Protein AF-A0A352RRF8-F1 (afdb_monomer)

Sequence (60 aa):
MAITLPAGMKITGEILPAYEDILTPEALALVDKLHRAFEARRQELLAARVARTKRLDAGE

Radius of gyration: 17.83 Å; Cα contacts (8 Å, |Δi|>4): 19; chains: 1; bounding box: 36×20×49 Å

pLDDT: mean 94.35, std 6.64, range [57.44, 98.81]

Mean predicted aligned error: 3.78 Å

Structure (mmCIF, N/CA/C/O backbone):
data_AF-A0A352RRF8-F1
#
_entry.id   AF-A0A352RRF8-F1
#
loop_
_atom_site.group_PDB
_atom_site.id
_atom_site.type_symbol
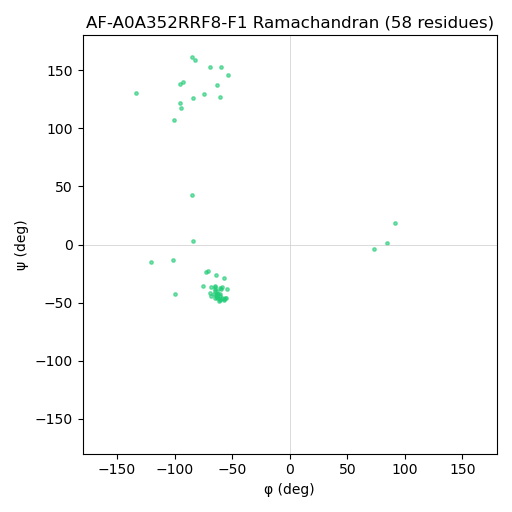_atom_site.label_atom_id
_atom_site.label_alt_id
_atom_site.label_comp_id
_atom_site.label_asym_id
_atom_site.label_entity_id
_atom_site.label_seq_id
_atom_site.pdbx_PDB_ins_code
_atom_site.Cartn_x
_atom_site.Cartn_y
_atom_site.Cartn_z
_atom_site.occupancy
_atom_site.B_iso_or_equiv
_atom_site.auth_seq_id
_atom_site.auth_comp_id
_atom_site.auth_asym_id
_atom_site.auth_atom_id
_atom_site.pdbx_PDB_model_num
ATOM 1 N N . MET A 1 1 ? -9.822 1.213 23.669 1.00 57.44 1 MET A N 1
ATOM 2 C CA . MET A 1 1 ? -10.895 0.451 22.984 1.00 57.44 1 MET A CA 1
ATOM 3 C C . MET A 1 1 ? -10.247 -0.576 22.063 1.00 57.44 1 MET A C 1
ATOM 5 O O . MET A 1 1 ? -9.118 -0.349 21.654 1.00 57.44 1 MET A O 1
ATOM 9 N N . ALA A 1 2 ? -10.889 -1.714 21.786 1.00 70.81 2 ALA A N 1
ATOM 10 C CA . ALA A 1 2 ? -10.317 -2.732 20.900 1.00 70.81 2 ALA A CA 1
ATOM 11 C C . ALA A 1 2 ? -10.621 -2.397 19.429 1.00 70.81 2 ALA A C 1
ATOM 13 O O . ALA A 1 2 ? -11.782 -2.200 19.074 1.00 70.81 2 ALA A O 1
ATOM 14 N N . ILE A 1 3 ? -9.592 -2.335 18.580 1.00 84.69 3 ILE A N 1
ATOM 15 C CA . ILE A 1 3 ? -9.751 -2.149 17.130 1.00 84.69 3 ILE A CA 1
ATOM 16 C C . ILE A 1 3 ? -10.247 -3.460 16.520 1.00 84.69 3 ILE A C 1
ATOM 18 O O . ILE A 1 3 ? -9.668 -4.522 16.750 1.00 84.69 3 ILE A O 1
ATOM 22 N N . THR A 1 4 ? -11.316 -3.382 15.731 1.00 88.50 4 THR A N 1
ATOM 23 C CA . THR A 1 4 ? -11.869 -4.540 15.019 1.00 88.50 4 THR A CA 1
ATOM 24 C C . THR A 1 4 ? -11.295 -4.585 13.609 1.00 88.50 4 THR A C 1
ATOM 26 O O . THR A 1 4 ? -11.507 -3.664 12.823 1.00 88.50 4 THR A O 1
ATOM 29 N N . LEU A 1 5 ? -10.560 -5.652 13.289 1.00 90.62 5 LEU A N 1
ATOM 30 C CA . LEU A 1 5 ? -9.884 -5.809 12.001 1.00 90.62 5 LEU A CA 1
ATOM 31 C C . LEU A 1 5 ? -10.731 -6.628 11.009 1.00 90.62 5 LEU A C 1
ATOM 33 O O . LEU A 1 5 ? -11.278 -7.665 11.394 1.00 90.62 5 LEU A O 1
ATOM 37 N N . PRO A 1 6 ? -10.796 -6.229 9.724 1.00 90.81 6 PRO A N 1
ATOM 38 C CA . PRO A 1 6 ? -11.341 -7.065 8.658 1.00 90.81 6 PRO A CA 1
ATOM 39 C C . PRO A 1 6 ? -10.587 -8.395 8.499 1.00 90.81 6 PRO A C 1
ATOM 41 O O . PRO A 1 6 ? -9.386 -8.495 8.763 1.00 90.81 6 PRO A O 1
ATOM 44 N N . ALA A 1 7 ? -11.277 -9.422 7.998 1.00 90.81 7 ALA A N 1
ATOM 45 C CA . ALA A 1 7 ? -10.676 -10.731 7.760 1.00 90.81 7 ALA A CA 1
ATOM 46 C C . ALA A 1 7 ? -9.519 -10.653 6.745 1.00 90.81 7 ALA A C 1
ATOM 48 O O . ALA A 1 7 ? -9.682 -10.172 5.623 1.00 90.81 7 ALA A O 1
ATOM 49 N N . GLY A 1 8 ? -8.352 -11.171 7.132 1.00 90.69 8 GLY A N 1
ATOM 50 C CA . GLY A 1 8 ? -7.139 -11.142 6.307 1.00 90.69 8 GLY A CA 1
ATOM 51 C C . GLY A 1 8 ? -6.325 -9.847 6.411 1.00 90.69 8 GLY A C 1
ATOM 52 O O . GLY A 1 8 ? -5.288 -9.747 5.762 1.00 90.69 8 GLY A O 1
ATOM 53 N N . MET A 1 9 ? -6.741 -8.884 7.240 1.00 95.06 9 MET A N 1
ATOM 54 C CA . MET A 1 9 ? -5.956 -7.690 7.551 1.00 95.06 9 MET A CA 1
ATOM 55 C C . MET A 1 9 ? -5.112 -7.900 8.814 1.00 95.06 9 MET A C 1
ATOM 57 O O . MET A 1 9 ? -5.574 -8.464 9.806 1.00 95.06 9 MET A O 1
ATOM 61 N N . LYS A 1 10 ? -3.873 -7.402 8.796 1.00 94.06 10 LYS A N 1
ATOM 62 C CA . LYS A 1 10 ? -2.977 -7.380 9.957 1.00 94.06 10 LYS A CA 1
ATOM 63 C C . LYS A 1 10 ? -2.336 -6.004 10.090 1.00 94.06 10 LYS A C 1
ATOM 65 O O . LYS A 1 10 ? -1.756 -5.505 9.131 1.00 94.06 10 LYS A O 1
ATOM 70 N N . ILE A 1 11 ? -2.382 -5.439 11.293 1.00 93.25 11 ILE A N 1
ATOM 71 C CA . ILE A 1 11 ? -1.592 -4.262 11.662 1.00 93.25 11 ILE A CA 1
ATOM 72 C C . ILE A 1 11 ? -0.323 -4.763 12.353 1.00 93.25 11 ILE A C 1
ATOM 74 O O . ILE A 1 11 ? -0.395 -5.513 13.323 1.00 93.25 11 ILE A O 1
ATOM 78 N N . THR A 1 12 ? 0.843 -4.415 11.810 1.00 94.50 12 THR A N 1
ATOM 79 C CA . THR A 1 12 ? 2.154 -4.823 12.351 1.00 94.50 12 THR A CA 1
ATOM 80 C C . THR A 1 12 ? 2.842 -3.727 13.157 1.00 94.50 12 THR A C 1
ATOM 82 O O . THR A 1 12 ? 3.835 -4.011 13.818 1.00 94.50 12 THR A O 1
ATOM 85 N N . GLY A 1 13 ? 2.359 -2.486 13.064 1.00 91.75 13 GLY A N 1
ATOM 86 C CA . GLY A 1 13 ? 2.869 -1.355 13.835 1.00 91.75 13 GLY A CA 1
ATOM 87 C C . GLY A 1 13 ? 2.281 -1.302 15.243 1.00 91.75 13 GLY A C 1
ATOM 88 O O . GLY A 1 13 ? 1.209 -1.854 15.498 1.00 91.75 13 GLY A O 1
ATOM 89 N N . GLU A 1 14 ? 2.981 -0.614 16.143 1.00 93.19 14 GLU A N 1
ATOM 90 C CA . GLU A 1 14 ? 2.443 -0.244 17.450 1.00 93.19 14 GLU A CA 1
ATOM 91 C C . GLU A 1 14 ? 1.247 0.703 17.275 1.00 93.19 14 GLU A C 1
ATOM 93 O O . GLU A 1 14 ? 1.275 1.613 16.443 1.00 93.19 14 GLU A O 1
ATOM 98 N N . ILE A 1 15 ? 0.187 0.475 18.050 1.00 90.00 15 ILE A N 1
ATOM 99 C CA . ILE A 1 15 ? -1.008 1.318 18.046 1.00 90.00 15 ILE A CA 1
ATOM 100 C C . ILE A 1 15 ? -0.923 2.235 19.260 1.00 90.00 15 ILE A C 1
ATOM 102 O O . ILE A 1 15 ? -1.087 1.789 20.396 1.00 90.00 15 ILE A O 1
ATOM 106 N N . LEU A 1 16 ? -0.639 3.508 19.000 1.00 91.50 16 LEU A N 1
ATOM 107 C CA . LEU A 1 16 ? -0.540 4.546 20.019 1.00 91.50 16 LEU A CA 1
ATOM 108 C C . LEU A 1 16 ? -1.922 5.136 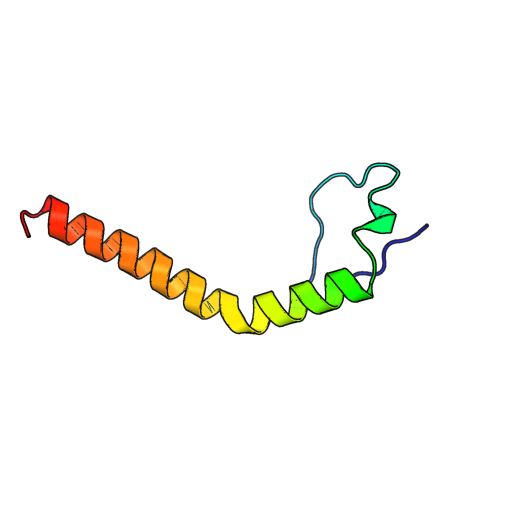20.342 1.00 91.50 16 LEU A C 1
ATOM 110 O O . LEU A 1 16 ? -2.846 5.004 19.535 1.00 91.50 16 LEU A O 1
ATOM 114 N N . PRO A 1 17 ? -2.075 5.816 21.493 1.00 90.56 17 PRO A N 1
ATOM 115 C CA . PRO A 1 17 ? -3.303 6.541 21.802 1.00 90.56 17 PRO A CA 1
ATOM 116 C C . PRO A 1 17 ? -3.691 7.523 20.686 1.00 90.56 17 PRO A C 1
ATOM 118 O O . PRO A 1 17 ? -2.818 8.135 20.069 1.00 90.56 17 PRO A O 1
ATOM 121 N N . ALA A 1 18 ? -4.996 7.689 20.474 1.00 90.62 18 ALA A N 1
ATOM 122 C CA . ALA A 1 18 ? -5.631 8.480 19.413 1.00 90.62 18 ALA A CA 1
ATOM 123 C C . ALA A 1 18 ? -5.577 7.876 17.995 1.00 90.62 18 ALA A C 1
ATOM 125 O O . ALA A 1 18 ? -6.181 8.424 17.074 1.00 90.62 18 ALA A O 1
ATOM 126 N N . TYR A 1 19 ? -4.916 6.734 17.777 1.00 93.56 19 TYR A N 1
ATOM 127 C CA . TYR A 1 19 ? -4.976 6.056 16.473 1.00 93.56 19 TYR A CA 1
ATOM 128 C C . TYR A 1 19 ? -6.336 5.395 16.237 1.00 93.56 19 TYR A C 1
ATOM 130 O O . TYR A 1 19 ? -6.724 5.191 15.088 1.00 93.56 19 TYR A O 1
ATOM 138 N N . GLU A 1 20 ? -7.074 5.084 17.300 1.00 90.31 20 GLU A N 1
ATOM 139 C CA . GLU A 1 20 ? -8.428 4.536 17.242 1.00 90.31 20 GLU A CA 1
ATOM 140 C C . GLU A 1 20 ? -9.415 5.426 16.469 1.00 90.31 20 GLU A C 1
ATOM 142 O O . GLU A 1 20 ? -10.319 4.890 15.830 1.00 90.31 20 GLU A O 1
ATOM 147 N N . ASP A 1 21 ? -9.197 6.746 16.449 1.00 92.31 21 ASP A N 1
ATOM 148 C CA . ASP A 1 21 ? -10.030 7.702 15.706 1.00 92.31 21 ASP A CA 1
ATOM 149 C C . ASP A 1 21 ? -9.827 7.593 14.185 1.00 92.31 21 ASP A C 1
ATOM 151 O O . ASP A 1 21 ? -10.691 7.981 13.400 1.00 92.31 21 ASP A O 1
ATOM 155 N N . ILE A 1 22 ? -8.680 7.054 13.756 1.00 94.31 22 ILE A N 1
ATOM 156 C CA . ILE A 1 22 ? -8.318 6.852 12.345 1.00 94.31 2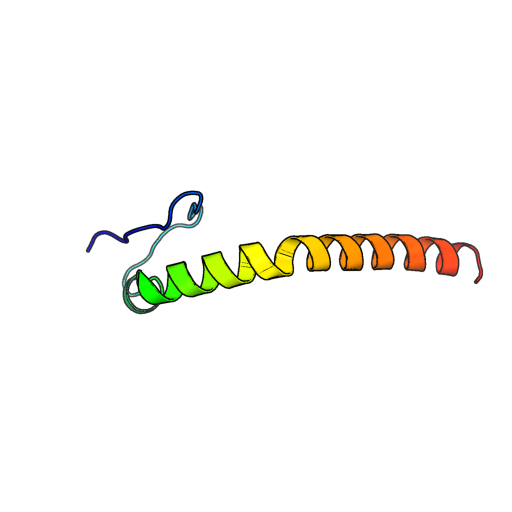2 ILE A CA 1
ATOM 157 C C . ILE A 1 22 ? -8.577 5.401 11.929 1.00 94.31 22 ILE A C 1
ATOM 159 O O . ILE A 1 22 ? -9.088 5.136 10.841 1.00 94.31 22 ILE A O 1
ATOM 163 N N . LEU A 1 23 ? -8.221 4.444 12.788 1.00 94.69 23 LEU A N 1
ATOM 164 C CA . LEU A 1 23 ? -8.318 3.003 12.5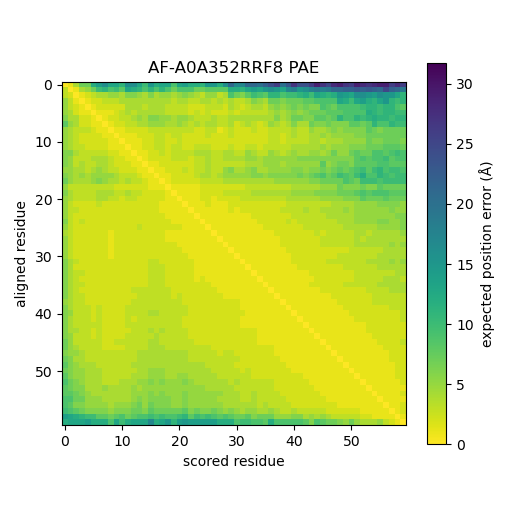47 1.00 94.69 23 LEU A CA 1
ATOM 165 C C . LEU A 1 23 ? -9.716 2.464 12.880 1.00 94.69 23 LEU A C 1
ATOM 167 O O . LEU A 1 23 ? -9.857 1.401 13.491 1.00 94.69 23 LEU A O 1
ATOM 171 N N . THR A 1 24 ? -10.753 3.197 12.477 1.00 94.12 24 THR A N 1
ATOM 172 C CA . THR A 1 24 ? -12.137 2.770 12.682 1.00 94.12 24 THR A CA 1
ATOM 173 C C . THR A 1 24 ? -12.465 1.558 11.802 1.00 94.12 24 THR A C 1
ATOM 175 O O . THR A 1 24 ? -11.876 1.388 10.726 1.00 94.12 24 THR A O 1
ATOM 178 N N . PRO A 1 25 ? -13.423 0.703 12.204 1.00 94.38 25 PRO A N 1
ATOM 179 C CA . PRO A 1 25 ? -13.825 -0.450 11.400 1.00 94.38 25 PRO A CA 1
ATOM 180 C C . PRO A 1 25 ? -14.235 -0.079 9.966 1.00 94.38 25 PRO A C 1
ATOM 182 O O . PRO A 1 25 ? -13.900 -0.792 9.020 1.00 94.38 25 PRO A O 1
ATOM 185 N N . GLU A 1 26 ? -14.915 1.054 9.779 1.00 95.12 26 GLU A N 1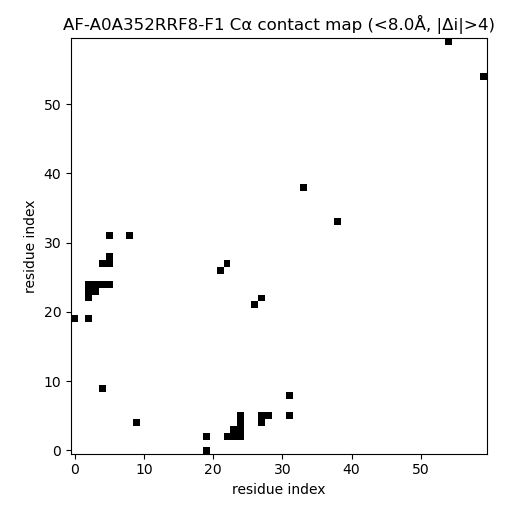
ATOM 186 C CA . GLU A 1 26 ? -15.374 1.538 8.475 1.00 95.12 26 GLU A CA 1
ATOM 187 C C . GLU A 1 26 ? -14.203 1.991 7.595 1.00 95.12 26 GLU A C 1
ATOM 189 O O . GLU A 1 26 ? -14.161 1.660 6.405 1.00 95.12 26 GLU A O 1
ATOM 194 N N . ALA A 1 27 ? -13.230 2.700 8.178 1.00 96.88 27 ALA A N 1
ATOM 195 C CA . ALA A 1 27 ? -12.022 3.122 7.478 1.00 96.88 27 ALA A CA 1
ATOM 196 C C . ALA A 1 27 ? -11.198 1.905 7.031 1.00 96.88 27 ALA A C 1
ATOM 198 O O . ALA A 1 27 ? -10.794 1.812 5.869 1.00 96.88 27 ALA A O 1
ATOM 199 N N . LEU A 1 28 ? -11.020 0.921 7.915 1.00 96.50 28 LEU A N 1
ATOM 200 C CA . LEU A 1 28 ? -10.305 -0.315 7.598 1.00 96.50 28 LEU A CA 1
ATOM 201 C C . LEU A 1 28 ? -11.035 -1.153 6.537 1.00 96.50 28 LEU A C 1
ATOM 203 O O . LEU A 1 28 ? -10.393 -1.698 5.638 1.00 96.50 28 LEU A O 1
ATOM 207 N N . ALA A 1 29 ? -12.368 -1.219 6.578 1.00 95.81 29 ALA A N 1
ATOM 208 C CA . ALA A 1 29 ? -13.159 -1.905 5.557 1.00 95.81 29 ALA A CA 1
ATOM 209 C C . ALA A 1 29 ? -13.045 -1.237 4.176 1.00 95.81 29 ALA A C 1
ATOM 211 O O . ALA A 1 29 ? -13.037 -1.924 3.151 1.00 95.81 29 ALA A O 1
ATOM 212 N N . LEU A 1 30 ? -12.940 0.095 4.121 1.00 97.44 30 LEU A N 1
ATOM 213 C CA . LEU A 1 30 ? -12.669 0.809 2.874 1.00 97.44 30 LEU A CA 1
ATOM 214 C C . LEU A 1 30 ? -11.279 0.459 2.326 1.00 97.44 30 LEU A C 1
ATOM 216 O O . LEU A 1 30 ? -11.154 0.146 1.141 1.00 97.44 30 LEU A O 1
ATOM 220 N N . VAL A 1 31 ? -10.251 0.464 3.179 1.00 97.12 31 VAL A N 1
ATOM 221 C CA . VAL A 1 31 ? -8.882 0.100 2.782 1.00 97.12 31 VAL A CA 1
ATOM 222 C C . VAL A 1 31 ? -8.813 -1.341 2.266 1.00 97.12 31 VAL A C 1
ATOM 224 O O . VAL A 1 31 ? -8.203 -1.569 1.223 1.00 97.12 31 VAL A O 1
ATOM 227 N N . ASP A 1 32 ? -9.480 -2.296 2.924 1.00 96.75 32 ASP A N 1
ATOM 228 C CA . ASP A 1 32 ? -9.564 -3.691 2.458 1.00 96.75 32 ASP A CA 1
ATOM 229 C C . ASP A 1 32 ? -10.153 -3.781 1.038 1.00 96.75 32 ASP A C 1
ATOM 231 O O . ASP A 1 32 ? -9.566 -4.413 0.156 1.00 96.75 32 ASP A O 1
ATOM 235 N N . LYS A 1 33 ? -11.261 -3.074 0.771 1.00 97.00 33 LYS A N 1
ATOM 236 C CA . LYS A 1 33 ? -11.883 -3.031 -0.565 1.00 97.00 33 LYS A CA 1
ATOM 237 C C . LYS A 1 33 ? -10.944 -2.455 -1.623 1.00 97.00 33 LYS A C 1
ATOM 239 O O . LYS A 1 33 ? -10.816 -3.035 -2.700 1.00 97.00 33 LYS A O 1
ATOM 244 N N . LEU A 1 34 ? -10.285 -1.334 -1.325 1.00 98.25 34 LEU A N 1
ATOM 245 C CA . LEU A 1 34 ? -9.344 -0.695 -2.250 1.00 98.25 34 LEU A CA 1
ATOM 246 C C . LEU A 1 34 ? -8.151 -1.607 -2.545 1.00 98.25 34 LEU A C 1
ATOM 248 O O . LEU A 1 34 ? -7.776 -1.779 -3.704 1.00 98.25 34 LEU A O 1
ATOM 252 N N . HIS A 1 35 ? -7.582 -2.233 -1.516 1.00 97.38 35 HIS A N 1
ATOM 253 C CA . HIS A 1 35 ? -6.454 -3.1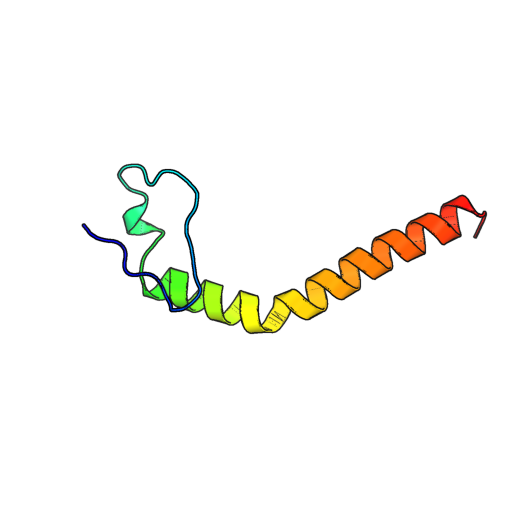38 -1.682 1.00 97.38 35 HIS A CA 1
ATOM 254 C C . HIS A 1 35 ? -6.824 -4.333 -2.569 1.00 97.38 35 HIS A C 1
ATOM 256 O O . HIS A 1 35 ? -6.138 -4.599 -3.556 1.00 97.38 35 HIS A O 1
ATOM 262 N N . ARG A 1 36 ? -7.957 -4.995 -2.293 1.00 96.38 36 ARG A N 1
ATOM 263 C CA . ARG A 1 36 ? -8.449 -6.120 -3.109 1.00 96.38 36 ARG A CA 1
ATOM 264 C C . ARG A 1 36 ? -8.701 -5.729 -4.563 1.00 96.38 36 ARG A C 1
ATOM 266 O O . ARG A 1 36 ? -8.426 -6.526 -5.454 1.00 96.38 36 ARG A O 1
ATOM 273 N N . ALA A 1 37 ? -9.220 -4.526 -4.804 1.00 98.19 37 ALA A N 1
ATOM 274 C CA . ALA A 1 37 ? -9.541 -4.059 -6.148 1.00 98.19 37 ALA A CA 1
ATOM 275 C C . ALA A 1 37 ? -8.302 -3.654 -6.965 1.00 98.19 37 ALA A C 1
ATOM 277 O O . ALA A 1 37 ? -8.284 -3.860 -8.178 1.00 98.19 37 ALA A O 1
ATOM 278 N N . PHE A 1 38 ? -7.278 -3.071 -6.331 1.00 98.62 38 PHE A N 1
ATOM 279 C CA . PHE A 1 38 ? -6.221 -2.356 -7.059 1.00 98.62 38 PHE A CA 1
ATOM 280 C C . PHE A 1 38 ? -4.800 -2.897 -6.868 1.00 98.62 38 PHE A C 1
ATOM 282 O O . PHE A 1 38 ? -3.928 -2.561 -7.675 1.00 98.62 38 PHE A O 1
ATOM 289 N N . GLU A 1 39 ? -4.527 -3.741 -5.869 1.00 98.31 39 GLU A N 1
ATOM 290 C CA . GLU A 1 39 ? -3.149 -4.168 -5.584 1.00 98.31 39 GLU A CA 1
ATOM 291 C C . GLU A 1 39 ? -2.532 -4.990 -6.722 1.00 98.31 39 GLU A C 1
ATOM 293 O O . GLU A 1 39 ? -1.376 -4.763 -7.076 1.00 98.31 39 GLU A O 1
ATOM 298 N N . ALA A 1 40 ? -3.297 -5.885 -7.356 1.00 98.50 40 ALA A N 1
ATOM 299 C CA . ALA A 1 40 ? -2.798 -6.672 -8.486 1.00 98.50 40 ALA A CA 1
ATOM 300 C C . ALA A 1 40 ? -2.283 -5.761 -9.613 1.00 98.50 40 ALA A C 1
ATOM 302 O O . ALA A 1 40 ? -1.144 -5.891 -10.067 1.00 98.50 40 ALA A O 1
ATOM 303 N N . ARG A 1 41 ? -3.076 -4.745 -9.981 1.00 98.56 41 ARG A N 1
ATOM 304 C CA . ARG A 1 41 ? -2.683 -3.766 -10.998 1.00 98.56 41 ARG A CA 1
ATOM 305 C C . ARG A 1 41 ? -1.481 -2.928 -10.560 1.00 98.56 41 ARG A C 1
ATOM 307 O O . ARG A 1 41 ? -0.623 -2.605 -11.380 1.00 98.56 41 ARG A O 1
ATOM 314 N N . ARG A 1 42 ? -1.392 -2.576 -9.275 1.00 98.69 42 ARG A N 1
ATOM 315 C CA . ARG A 1 42 ? -0.236 -1.863 -8.716 1.00 98.69 42 ARG A CA 1
ATOM 316 C C . ARG A 1 42 ? 1.052 -2.665 -8.913 1.00 98.69 42 ARG A C 1
ATOM 318 O O . ARG A 1 42 ? 2.041 -2.104 -9.381 1.00 98.69 42 ARG A O 1
ATOM 325 N N . GLN A 1 43 ? 1.03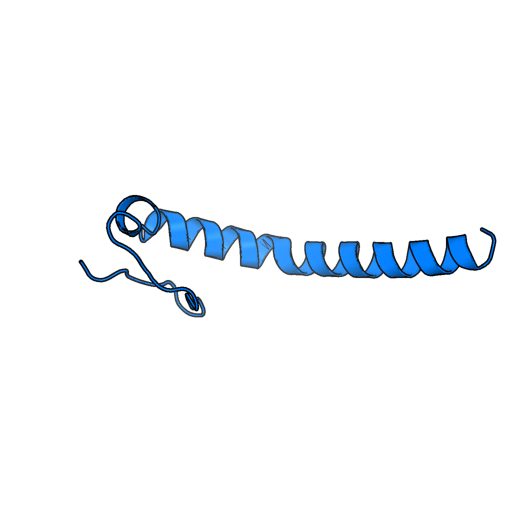0 -3.964 -8.616 1.00 98.81 43 GLN A N 1
ATOM 326 C CA . GLN A 1 43 ? 2.181 -4.857 -8.783 1.00 98.81 43 GLN A CA 1
ATOM 327 C C . GLN A 1 43 ? 2.600 -5.000 -10.251 1.00 98.81 43 GLN A C 1
ATOM 329 O O . GL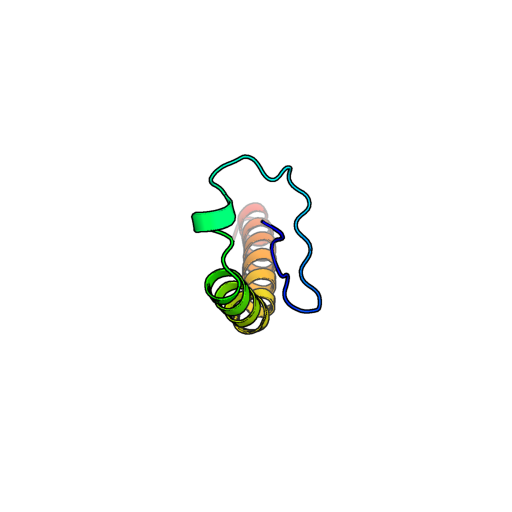N A 1 43 ? 3.786 -4.883 -10.561 1.00 98.81 43 GLN A O 1
ATOM 334 N N . GLU A 1 44 ? 1.642 -5.154 -11.170 1.00 98.75 44 GLU A N 1
ATOM 335 C CA . GLU A 1 44 ? 1.917 -5.175 -12.615 1.00 98.75 44 GLU A CA 1
ATOM 336 C C . GLU A 1 44 ? 2.651 -3.912 -13.081 1.00 98.75 44 GLU A C 1
ATOM 338 O O . GLU A 1 44 ? 3.638 -3.990 -13.813 1.00 98.75 44 GLU A O 1
ATOM 343 N N . LEU A 1 45 ? 2.194 -2.735 -12.642 1.00 98.81 45 LEU A N 1
ATOM 344 C CA . LEU A 1 45 ? 2.794 -1.456 -13.025 1.00 98.81 45 LEU A CA 1
ATOM 345 C C . LEU A 1 45 ? 4.195 -1.270 -12.434 1.00 98.81 45 LEU A C 1
ATOM 347 O O . LEU A 1 45 ? 5.079 -0.727 -13.100 1.00 98.81 45 LEU A O 1
ATOM 351 N N . LEU A 1 46 ? 4.426 -1.744 -11.209 1.00 98.75 46 LEU A N 1
ATOM 352 C CA . LEU A 1 46 ? 5.758 -1.744 -10.605 1.00 98.75 46 LEU A CA 1
ATOM 353 C C . LEU A 1 46 ? 6.716 -2.671 -11.364 1.00 98.75 46 LEU A C 1
ATOM 355 O O . LEU A 1 46 ? 7.842 -2.271 -11.659 1.00 98.75 46 LEU A O 1
ATOM 359 N N . ALA A 1 47 ? 6.266 -3.865 -11.756 1.00 98.75 47 ALA A N 1
ATOM 360 C CA . ALA A 1 47 ? 7.059 -4.776 -12.579 1.00 98.75 47 ALA A CA 1
ATOM 361 C C . ALA A 1 47 ? 7.356 -4.177 -13.966 1.00 98.75 47 ALA A C 1
ATOM 363 O O . ALA A 1 47 ? 8.495 -4.220 -14.436 1.00 98.75 47 ALA A O 1
ATOM 364 N N . ALA A 1 48 ? 6.359 -3.545 -14.592 1.00 98.69 48 ALA A N 1
ATOM 365 C CA . ALA A 1 48 ? 6.523 -2.839 -15.859 1.00 98.69 48 ALA A CA 1
ATOM 366 C C . ALA A 1 48 ? 7.541 -1.694 -15.751 1.00 98.69 48 ALA A C 1
ATOM 368 O O . ALA A 1 48 ? 8.341 -1.501 -16.667 1.00 98.69 48 ALA A O 1
ATOM 369 N N . ARG A 1 49 ? 7.570 -0.972 -14.622 1.00 98.62 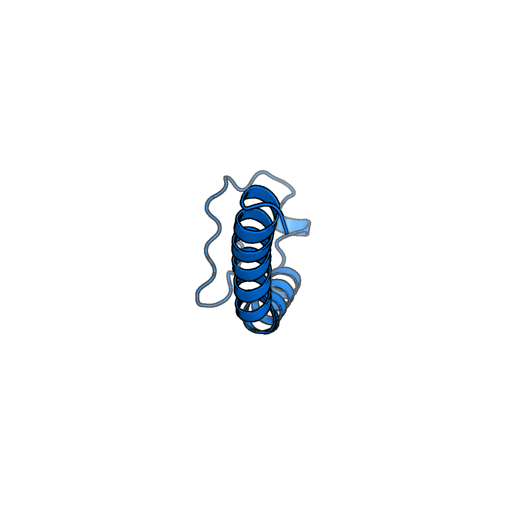49 ARG A N 1
ATOM 370 C CA . ARG A 1 49 ? 8.581 0.059 -14.352 1.00 98.62 49 ARG A CA 1
ATOM 371 C C . ARG A 1 49 ? 9.989 -0.532 -14.349 1.00 98.62 49 ARG A C 1
ATOM 373 O O . ARG A 1 49 ? 10.854 -0.005 -15.037 1.00 98.62 49 ARG A O 1
ATOM 380 N N . VAL A 1 50 ? 10.203 -1.647 -13.648 1.00 98.62 50 VAL A N 1
ATOM 381 C CA . VAL A 1 50 ? 11.503 -2.342 -13.626 1.00 98.62 50 VAL A CA 1
ATOM 382 C C . VAL A 1 50 ? 11.904 -2.810 -15.028 1.00 98.62 50 VAL A C 1
ATOM 384 O O . VAL A 1 50 ? 13.048 -2.626 -15.439 1.00 98.62 50 VAL A O 1
ATOM 387 N N . ALA A 1 51 ? 10.968 -3.384 -15.787 1.00 98.44 51 ALA A N 1
ATOM 388 C CA . ALA A 1 51 ? 11.223 -3.817 -17.158 1.00 98.44 51 ALA A CA 1
ATOM 389 C C . ALA A 1 51 ? 11.585 -2.641 -18.077 1.00 98.44 51 ALA A C 1
ATOM 391 O O . ALA A 1 51 ? 12.493 -2.758 -18.899 1.00 98.44 51 ALA A O 1
ATOM 392 N N . ARG A 1 52 ? 10.910 -1.494 -17.921 1.00 98.12 52 ARG A N 1
ATOM 393 C CA . ARG A 1 52 ? 11.221 -0.275 -18.673 1.00 98.12 52 ARG A CA 1
ATOM 394 C C . ARG A 1 52 ? 12.619 0.231 -18.346 1.00 98.12 52 ARG A C 1
ATOM 396 O O . ARG A 1 52 ? 13.354 0.523 -19.277 1.00 98.12 52 ARG A O 1
ATOM 403 N N . THR A 1 53 ? 12.991 0.286 -17.068 1.00 98.44 53 THR A N 1
ATOM 404 C CA . THR A 1 53 ? 14.336 0.706 -16.654 1.00 98.44 53 THR A CA 1
ATOM 405 C C . THR A 1 53 ? 15.414 -0.143 -17.325 1.00 98.44 53 THR A C 1
ATOM 407 O O . THR A 1 53 ? 16.300 0.416 -17.952 1.00 98.44 53 THR A O 1
ATOM 410 N N . LYS A 1 54 ? 15.271 -1.476 -17.346 1.00 98.44 54 LYS A N 1
ATOM 411 C CA . LYS A 1 54 ? 16.233 -2.364 -18.028 1.00 98.44 54 LYS A CA 1
ATOM 412 C C . LYS A 1 54 ? 16.393 -2.076 -19.523 1.00 98.44 54 LYS A C 1
ATOM 414 O O . LYS A 1 54 ? 17.481 -2.236 -20.059 1.00 98.44 54 LYS A O 1
ATOM 419 N N . ARG A 1 55 ? 15.305 -1.701 -20.203 1.00 98.25 55 ARG A N 1
ATOM 420 C CA . ARG A 1 55 ? 15.336 -1.343 -21.629 1.00 98.25 55 ARG A CA 1
ATOM 421 C C . ARG A 1 55 ? 16.096 -0.035 -21.851 1.00 98.25 55 ARG A C 1
ATOM 423 O O . ARG A 1 55 ? 16.950 0.015 -22.726 1.00 98.25 55 ARG A O 1
ATOM 430 N N . LEU A 1 56 ? 15.831 0.968 -21.011 1.00 98.19 56 LEU A N 1
ATOM 431 C CA . LEU A 1 56 ? 16.537 2.252 -21.046 1.00 98.19 56 LEU A CA 1
ATOM 432 C C . LEU A 1 56 ? 18.037 2.074 -20.756 1.00 98.19 56 LEU A C 1
ATOM 434 O O . LEU A 1 56 ? 18.872 2.616 -21.471 1.00 98.19 56 LEU A O 1
ATOM 438 N N . ASP A 1 57 ? 18.393 1.249 -19.766 1.00 97.94 57 ASP A N 1
ATOM 439 C CA . ASP A 1 57 ? 19.795 0.945 -19.438 1.00 97.94 57 ASP A CA 1
ATOM 440 C C . ASP A 1 57 ? 20.521 0.219 -20.588 1.00 97.94 57 ASP A C 1
ATOM 442 O O . ASP A 1 57 ? 21.738 0.329 -20.730 1.00 97.94 57 ASP A O 1
ATOM 446 N N . ALA A 1 58 ? 19.777 -0.508 -21.429 1.00 98.00 58 ALA A N 1
ATOM 447 C CA . ALA A 1 58 ? 20.281 -1.164 -22.635 1.00 98.00 58 ALA A CA 1
ATOM 448 C C . ALA A 1 58 ? 20.346 -0.235 -23.866 1.00 98.00 58 ALA A C 1
ATOM 450 O O . ALA A 1 58 ? 20.715 -0.692 -24.949 1.00 98.00 58 ALA A O 1
ATOM 451 N N . GLY A 1 59 ? 20.017 1.051 -23.708 1.00 96.50 59 GLY A N 1
ATOM 452 C CA . GLY A 1 59 ? 20.128 2.064 -24.758 1.00 96.50 59 GLY A CA 1
ATOM 453 C C . GLY A 1 59 ? 18.880 2.265 -25.619 1.00 96.50 59 GLY A C 1
ATOM 454 O O . GLY A 1 59 ? 19.002 2.815 -26.712 1.00 96.50 59 GLY A O 1
ATOM 455 N N . GLU A 1 60 ? 17.703 1.827 -25.161 1.00 91.06 60 GLU A N 1
ATOM 456 C CA . GLU A 1 60 ? 16.416 2.281 -25.720 1.00 91.06 60 GLU A CA 1
ATOM 457 C C . GLU A 1 60 ? 16.073 3.717 -25.308 1.00 91.06 60 GLU A C 1
ATOM 459 O O . GLU A 1 60 ? 15.574 4.471 -26.173 1.00 91.06 60 GLU A O 1
#

Foldseek 3Di:
DDQDADPPDDDPDDDDPPCCVCSHPVNRVVVVVCCVVPVVVVVVVVVVVVVVVVVVVVPD

Secondary structure (DSSP, 8-state):
-PPPPPTT----S---TTGGGTS-HHHHHHHHHHHHHHHHHHHHHHHHHHHHHHHHHTT-

Solvent-accessible surface area (backbone atoms only — not comparable to full-atom values): 3824 Å² total; per-residue (Å²): 134,86,76,62,73,58,92,94,62,80,84,88,70,88,85,57,91,76,44,65,82,64,53,31,54,68,52,49,49,50,51,52,52,50,46,73,73,43,47,69,61,51,52,52,51,52,52,48,48,55,55,49,50,57,43,49,78,71,71,105